Protein AF-A0A7Y8I1Y8-F1 (afdb_monomer)

Foldseek 3Di:
DDDDVVVVVVVVVVVVVVVVVCVVVVVVVVVVVPPPCPPPPDDDPVRVVVVVLVCCCVVVVDDPVRSVVVVVVVVVVVVVVVVVCVVCVVVVVVVVVVVLVVVVVVDDPVVNVVVVVVVVVVVVVVVVVVVVD

Mean predicted aligned error: 13.94 Å

Solvent-accessible surface area (backbone atoms only — not comparable to full-atom values): 7604 Å² total; per-residue (Å²): 136,85,80,58,66,68,61,54,54,51,52,52,52,51,54,51,51,51,50,51,52,53,49,54,52,48,51,51,56,54,60,67,60,58,62,84,66,73,66,75,76,75,73,37,72,67,54,50,49,50,51,50,55,49,50,49,33,70,76,65,66,50,50,73,67,56,51,53,53,50,51,53,54,50,53,56,49,53,50,51,52,49,52,53,48,61,69,46,43,62,60,58,46,51,55,50,52,51,51,48,54,57,52,48,74,77,43,53,77,69,53,41,55,53,51,52,51,56,51,52,55,51,51,51,55,48,53,50,58,64,70,77,91

Sequence (133 aa):
MIHSPAKAFLALGLVFVSGIVLGGLGHRYFSLREVEASKPRRPSMEEMRKMYLQEMKDRLNLSSKQLDDLRVVLDQTDAKYKEVREKYRPEMQAIQDEQVTRINSLLSAEQQQEYAKLRKERDERRRKKDRDK

Structure (mmCIF, N/CA/C/O backbone):
data_AF-A0A7Y8I1Y8-F1
#
_entry.id   AF-A0A7Y8I1Y8-F1
#
loop_
_atom_site.group_PDB
_atom_site.id
_atom_site.type_symbol
_atom_site.label_atom_id
_atom_site.label_alt_id
_atom_site.label_comp_id
_atom_site.label_asym_id
_atom_site.label_entity_id
_atom_site.label_seq_id
_atom_site.pdbx_PDB_ins_code
_atom_site.Cartn_x
_atom_site.Cartn_y
_atom_site.Cartn_z
_atom_site.occupancy
_atom_site.B_iso_or_equiv
_atom_site.auth_seq_id
_atom_site.auth_comp_id
_atom_site.auth_asym_id
_atom_site.auth_atom_id
_atom_site.pdbx_PDB_model_num
ATOM 1 N N . MET A 1 1 ? 6.239 -12.207 70.199 1.00 43.97 1 MET A N 1
ATOM 2 C CA . MET A 1 1 ? 6.949 -11.339 69.229 1.00 43.97 1 MET A CA 1
ATOM 3 C C . MET A 1 1 ? 5.939 -10.403 68.571 1.00 43.97 1 MET A C 1
ATOM 5 O O . MET A 1 1 ? 5.325 -10.770 67.579 1.00 43.97 1 MET A O 1
ATOM 9 N N . ILE A 1 2 ? 5.701 -9.227 69.158 1.00 50.12 2 ILE A N 1
ATOM 10 C CA . ILE A 1 2 ? 4.755 -8.233 68.625 1.00 50.12 2 ILE A CA 1
ATOM 11 C C . ILE A 1 2 ? 5.542 -7.341 67.659 1.00 50.12 2 ILE A C 1
ATOM 13 O O . ILE A 1 2 ? 6.389 -6.558 68.087 1.00 50.12 2 ILE A O 1
ATOM 17 N N . HIS A 1 3 ? 5.326 -7.496 66.353 1.00 57.28 3 HIS A N 1
ATOM 18 C CA . HIS A 1 3 ? 5.902 -6.580 65.370 1.00 57.28 3 HIS A CA 1
ATOM 19 C C . HIS A 1 3 ? 5.118 -5.263 65.428 1.00 57.28 3 HIS A C 1
ATOM 21 O O . HIS A 1 3 ? 3.922 -5.232 65.159 1.00 57.28 3 HIS A O 1
ATOM 27 N N . SER A 1 4 ? 5.791 -4.185 65.840 1.00 61.59 4 SER A N 1
ATOM 28 C CA . SER A 1 4 ? 5.201 -2.845 65.921 1.00 61.59 4 SER A CA 1
ATOM 29 C C . SER A 1 4 ? 4.724 -2.379 64.535 1.00 61.59 4 SER A C 1
ATOM 31 O O . SER A 1 4 ? 5.512 -2.448 63.582 1.00 61.59 4 SER A O 1
ATOM 33 N N . PRO A 1 5 ? 3.484 -1.864 64.404 1.00 60.19 5 PRO A N 1
ATOM 34 C CA . PRO A 1 5 ? 2.904 -1.457 63.120 1.00 60.19 5 PRO A CA 1
ATOM 35 C C . PRO A 1 5 ? 3.728 -0.362 62.430 1.00 60.19 5 PRO A C 1
ATOM 37 O O . PRO A 1 5 ? 3.782 -0.311 61.205 1.00 60.19 5 PRO A O 1
ATOM 40 N N . ALA A 1 6 ? 4.465 0.448 63.198 1.00 69.00 6 ALA A N 1
ATOM 41 C CA . ALA A 1 6 ? 5.358 1.478 62.672 1.00 69.00 6 ALA A CA 1
ATOM 42 C C . ALA A 1 6 ? 6.459 0.911 61.756 1.00 69.00 6 ALA A C 1
ATOM 44 O O . ALA A 1 6 ? 6.812 1.531 60.756 1.00 69.00 6 ALA A O 1
ATOM 45 N N . LYS A 1 7 ? 6.974 -0.292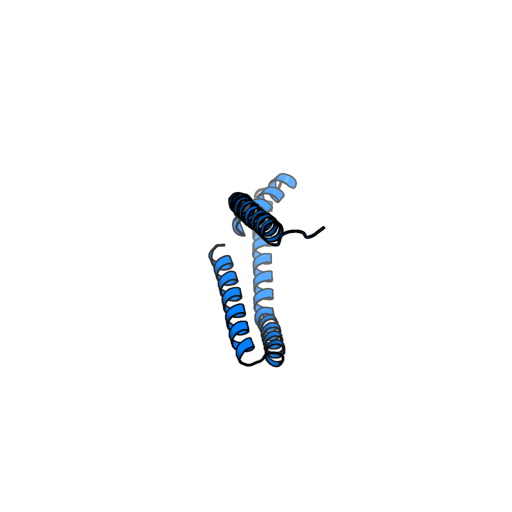 62.054 1.00 67.62 7 LYS A N 1
ATOM 46 C CA . LYS A 1 7 ? 8.001 -0.947 61.226 1.00 67.62 7 LYS A CA 1
ATOM 47 C C . LYS A 1 7 ? 7.415 -1.484 59.917 1.00 67.62 7 LYS A C 1
ATOM 49 O O . LYS A 1 7 ? 8.085 -1.436 58.890 1.00 67.62 7 LYS A O 1
ATOM 54 N N . ALA A 1 8 ? 6.163 -1.942 59.946 1.00 70.81 8 ALA A N 1
ATOM 55 C CA . ALA A 1 8 ? 5.450 -2.411 58.760 1.00 70.81 8 ALA A CA 1
ATOM 56 C C . ALA A 1 8 ? 5.108 -1.253 57.806 1.00 70.81 8 ALA A C 1
ATOM 58 O O . ALA A 1 8 ? 5.327 -1.369 56.603 1.00 70.81 8 ALA A O 1
ATOM 59 N N . PHE A 1 9 ? 4.661 -0.108 58.336 1.00 75.75 9 PHE A N 1
ATOM 60 C CA . PHE A 1 9 ? 4.410 1.090 57.526 1.00 75.75 9 PHE A CA 1
ATOM 61 C C . PHE A 1 9 ? 5.694 1.685 56.931 1.00 75.75 9 PHE A C 1
ATOM 63 O O . PHE A 1 9 ? 5.689 2.097 55.773 1.00 75.75 9 PHE A O 1
ATOM 70 N N . LEU A 1 10 ? 6.807 1.666 57.674 1.00 77.25 10 LEU A N 1
ATOM 71 C CA . LEU A 1 10 ? 8.121 2.067 57.155 1.00 77.25 10 LEU A CA 1
ATOM 72 C C . LEU A 1 10 ? 8.581 1.174 55.998 1.00 77.25 10 LEU A C 1
ATOM 74 O O . LEU A 1 10 ? 9.016 1.687 54.970 1.00 77.25 10 LEU A O 1
ATOM 78 N N . ALA A 1 11 ? 8.445 -0.147 56.138 1.00 74.06 11 ALA A N 1
ATOM 79 C CA . ALA A 1 11 ? 8.791 -1.087 55.075 1.00 74.06 11 ALA A CA 1
ATOM 80 C C . ALA A 1 11 ? 7.908 -0.890 53.829 1.00 74.06 11 ALA A C 1
ATOM 82 O O . ALA A 1 11 ? 8.418 -0.879 52.710 1.00 74.06 11 ALA A O 1
ATOM 83 N N . LEU A 1 12 ? 6.603 -0.665 54.020 1.00 75.12 12 LEU A N 1
ATOM 84 C CA . LEU A 1 12 ? 5.663 -0.416 52.926 1.00 75.12 12 LEU A CA 1
ATOM 85 C C . LEU A 1 12 ? 5.986 0.883 52.172 1.00 75.12 12 LEU A C 1
ATOM 87 O O . LEU A 1 12 ? 5.996 0.894 50.941 1.00 75.12 12 LEU A O 1
ATOM 91 N N . GLY A 1 13 ? 6.311 1.958 52.897 1.00 80.44 13 GLY A N 1
ATOM 92 C CA . GLY A 1 13 ? 6.741 3.220 52.292 1.00 80.44 13 GLY A CA 1
ATOM 93 C C . GLY A 1 13 ? 8.012 3.057 51.454 1.00 80.44 13 GLY A C 1
ATOM 94 O O . GLY A 1 13 ? 8.103 3.594 50.353 1.00 80.44 13 GLY A O 1
ATOM 95 N N . LEU A 1 14 ? 8.961 2.248 51.927 1.00 79.56 14 LEU A N 1
ATOM 96 C CA . LEU A 1 14 ? 10.227 1.993 51.238 1.00 79.56 14 LEU A CA 1
ATOM 97 C C . LEU A 1 14 ? 10.029 1.215 49.925 1.00 79.56 14 LEU A C 1
ATOM 99 O O . LEU A 1 14 ? 10.639 1.552 48.908 1.00 79.56 14 LEU A O 1
ATOM 103 N N . VAL A 1 15 ? 9.120 0.235 49.911 1.00 76.38 15 VAL A N 1
ATOM 104 C CA . VAL A 1 15 ? 8.728 -0.490 48.687 1.00 76.38 15 VAL A CA 1
ATOM 105 C C . VAL A 1 15 ? 8.064 0.453 47.679 1.00 76.38 15 VAL A C 1
ATOM 107 O O . VAL A 1 15 ? 8.369 0.393 46.488 1.00 76.38 15 VAL A O 1
ATOM 110 N N . PHE A 1 16 ? 7.210 1.366 48.145 1.00 77.69 16 PHE A N 1
ATOM 111 C CA . PHE A 1 16 ? 6.512 2.316 47.276 1.00 77.69 16 PHE A CA 1
ATOM 112 C C . PHE A 1 16 ? 7.469 3.337 46.642 1.00 77.69 16 PHE A C 1
ATOM 114 O O . PHE A 1 16 ? 7.413 3.579 45.437 1.00 77.69 16 PHE A O 1
ATOM 121 N N . VAL A 1 17 ? 8.409 3.880 47.424 1.00 81.25 17 VAL A N 1
ATOM 122 C CA . VAL A 1 17 ? 9.444 4.802 46.924 1.00 81.25 17 VAL A CA 1
ATOM 123 C C . VAL A 1 17 ? 10.371 4.100 45.928 1.00 81.25 17 VAL A C 1
ATOM 125 O O . VAL A 1 17 ? 10.668 4.661 44.875 1.00 81.25 17 VAL A O 1
ATOM 128 N N . SER A 1 18 ? 10.764 2.852 46.202 1.00 73.50 18 SER A N 1
ATOM 129 C CA . SER A 1 18 ? 11.539 2.028 45.264 1.00 73.50 18 SER A CA 1
ATOM 130 C C . SER A 1 18 ? 10.802 1.830 43.931 1.00 73.50 18 SER A C 1
ATOM 132 O O . SER A 1 18 ? 11.387 2.016 42.863 1.00 73.50 18 SER A O 1
ATOM 134 N N . GLY A 1 19 ? 9.491 1.564 43.978 1.00 69.81 19 GLY A N 1
ATOM 135 C CA . GLY A 1 19 ? 8.639 1.455 42.791 1.00 69.81 19 GLY A CA 1
ATOM 136 C C . GLY A 1 19 ? 8.535 2.751 41.980 1.00 69.81 19 GLY A C 1
ATOM 137 O O . GLY A 1 19 ? 8.606 2.704 40.754 1.00 69.81 19 GLY A O 1
ATOM 138 N N . ILE A 1 20 ? 8.433 3.914 42.635 1.00 77.44 20 ILE A N 1
ATOM 139 C CA . ILE A 1 20 ? 8.393 5.226 41.962 1.00 77.44 20 ILE A CA 1
ATOM 140 C C . ILE A 1 20 ? 9.730 5.534 41.280 1.00 77.44 20 ILE A C 1
ATOM 142 O O . ILE A 1 20 ? 9.746 6.002 40.142 1.00 77.44 20 ILE A O 1
ATOM 146 N N . VAL A 1 21 ? 10.855 5.242 41.940 1.00 77.25 21 VAL A N 1
ATOM 147 C CA . VAL A 1 21 ? 12.194 5.452 41.368 1.00 77.25 21 VAL A CA 1
ATOM 148 C C . VAL A 1 21 ? 12.419 4.526 40.171 1.00 77.25 21 VAL A C 1
ATOM 150 O O . VAL A 1 21 ? 12.846 4.990 39.114 1.00 77.25 21 VAL A O 1
ATOM 153 N N . LEU A 1 22 ? 12.063 3.244 40.287 1.00 70.06 22 LEU A N 1
ATOM 154 C CA . LEU A 1 22 ? 12.144 2.279 39.185 1.00 70.06 22 LEU A CA 1
ATOM 155 C C . LEU A 1 22 ? 11.2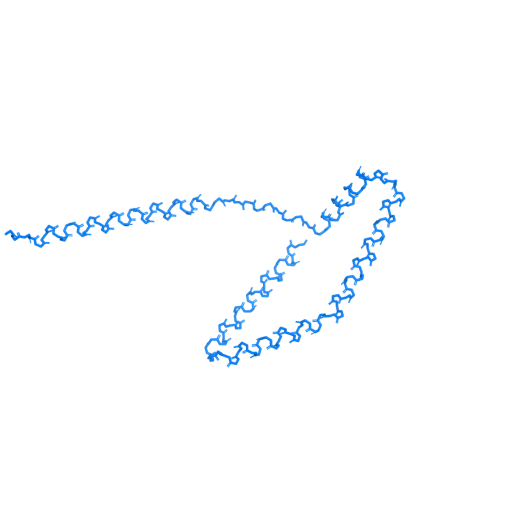01 2.638 38.026 1.00 70.06 22 LEU A C 1
ATOM 157 O O . LEU A 1 22 ? 11.602 2.551 36.867 1.00 70.06 22 LEU A O 1
ATOM 161 N N . GLY A 1 23 ? 9.981 3.099 38.315 1.00 66.06 23 GLY A N 1
ATOM 162 C CA . GLY A 1 23 ? 9.015 3.552 37.312 1.00 66.06 23 GLY A CA 1
ATOM 163 C C . GLY A 1 23 ? 9.453 4.830 36.592 1.00 66.06 23 GLY A C 1
ATOM 164 O O . GLY A 1 23 ? 9.362 4.907 35.369 1.00 66.06 23 GLY A O 1
ATOM 165 N N . GLY A 1 24 ? 9.999 5.808 37.320 1.00 68.62 24 GLY A N 1
ATOM 166 C CA . GLY A 1 24 ? 10.517 7.056 36.753 1.00 68.62 24 GLY A CA 1
ATOM 167 C C . GLY A 1 24 ? 11.774 6.851 35.904 1.00 68.62 24 GLY A C 1
ATOM 168 O O . GLY A 1 24 ? 11.869 7.389 34.799 1.00 68.62 24 GLY A O 1
ATOM 169 N N . LEU A 1 25 ? 12.718 6.026 36.373 1.00 62.69 25 LEU A N 1
ATOM 170 C CA . LEU A 1 25 ? 13.915 5.662 35.607 1.00 62.69 25 LEU A CA 1
ATOM 171 C C . LEU A 1 25 ? 13.570 4.789 34.392 1.00 62.69 25 LEU A C 1
ATOM 173 O O . LEU A 1 25 ? 14.111 5.015 33.311 1.00 62.69 25 LEU A O 1
ATOM 177 N N . GLY A 1 26 ? 12.628 3.851 34.535 1.00 58.44 26 GLY A N 1
ATOM 178 C CA . GLY A 1 26 ? 12.108 3.042 33.433 1.00 58.44 26 GLY A CA 1
ATOM 179 C C . GLY A 1 26 ? 11.423 3.895 32.367 1.00 58.44 26 GLY A C 1
ATOM 180 O O . GLY A 1 26 ? 11.742 3.766 31.187 1.00 58.44 26 GLY A O 1
ATOM 181 N N . HIS A 1 27 ? 10.563 4.835 32.773 1.00 58.16 27 HIS A N 1
ATOM 182 C CA . HIS A 1 27 ? 9.920 5.778 31.859 1.00 58.16 27 HIS A CA 1
ATOM 183 C C . HIS A 1 27 ? 10.960 6.597 31.094 1.00 58.16 27 HIS A C 1
ATOM 185 O O . HIS A 1 27 ? 10.862 6.704 29.874 1.00 58.16 27 HIS A O 1
ATOM 191 N N . ARG A 1 28 ? 11.992 7.123 31.772 1.00 58.91 28 ARG A N 1
ATOM 192 C CA . ARG A 1 28 ? 13.051 7.910 31.122 1.00 58.91 28 ARG A CA 1
ATOM 193 C C . ARG A 1 28 ? 13.926 7.070 30.184 1.00 58.91 28 ARG A C 1
ATOM 195 O O . ARG A 1 28 ? 14.296 7.553 29.122 1.00 58.91 28 ARG A O 1
ATOM 202 N N . TYR A 1 29 ? 14.220 5.816 30.526 1.00 57.69 29 TYR A N 1
ATOM 203 C CA . TYR A 1 29 ? 14.998 4.918 29.665 1.00 57.69 29 TYR A CA 1
ATOM 204 C C . TYR A 1 29 ? 14.207 4.453 28.432 1.00 57.69 29 TYR A C 1
ATOM 206 O O . TYR A 1 29 ? 14.774 4.356 27.347 1.00 57.69 29 TYR A O 1
ATOM 214 N N . PHE A 1 30 ? 12.897 4.215 28.565 1.00 53.59 30 PHE A N 1
ATOM 215 C CA . PHE A 1 30 ? 12.029 3.872 27.433 1.00 53.59 30 PHE A CA 1
ATOM 216 C C . PHE A 1 30 ? 11.747 5.068 26.517 1.00 53.59 30 PHE A C 1
ATOM 218 O O . PHE A 1 30 ? 11.755 4.893 25.303 1.00 53.59 30 PHE A O 1
ATOM 225 N N . SER A 1 31 ? 11.579 6.276 27.064 1.00 53.88 31 SER A N 1
ATOM 226 C CA . SER A 1 31 ? 11.378 7.493 26.256 1.00 53.88 31 SER A CA 1
ATOM 227 C C . SER A 1 31 ? 12.661 7.993 25.580 1.00 53.88 31 SER A C 1
ATOM 229 O O . SER A 1 31 ? 12.592 8.530 24.485 1.00 53.88 31 SER A O 1
ATOM 231 N N . LEU A 1 32 ? 13.848 7.728 26.140 1.00 52.72 32 LEU A N 1
ATOM 232 C CA . LEU A 1 32 ? 15.130 7.947 25.443 1.00 52.72 32 LEU A CA 1
ATOM 233 C C . LEU A 1 32 ? 15.462 6.842 24.416 1.00 52.72 32 LEU A C 1
ATOM 235 O O . LEU A 1 32 ? 16.363 7.012 23.598 1.00 52.72 32 LEU A O 1
ATOM 239 N N . ARG A 1 33 ? 14.745 5.708 24.456 1.00 46.94 33 ARG A N 1
ATOM 240 C CA . ARG A 1 33 ? 14.787 4.623 23.459 1.00 46.94 33 ARG A CA 1
ATOM 241 C C . ARG A 1 33 ? 13.678 4.708 22.410 1.00 46.94 33 ARG A C 1
ATOM 243 O O . ARG A 1 33 ? 13.635 3.844 21.531 1.00 46.94 33 ARG A O 1
ATOM 250 N N . GLU A 1 34 ? 12.875 5.772 22.399 1.00 46.66 34 GLU A N 1
ATOM 251 C CA . GLU A 1 34 ? 12.423 6.335 21.125 1.00 46.66 34 GLU A CA 1
ATOM 252 C C . GLU A 1 34 ? 13.660 6.902 20.433 1.00 46.66 34 GLU A C 1
ATOM 254 O O . GLU A 1 34 ? 13.900 8.100 20.355 1.00 46.66 34 GLU A O 1
ATOM 259 N N . VAL A 1 35 ? 14.495 5.979 19.956 1.00 49.75 35 VAL A N 1
ATOM 260 C CA . VAL A 1 35 ? 15.409 6.229 18.866 1.00 49.75 35 VAL A CA 1
ATOM 261 C C . VAL A 1 35 ? 14.564 6.975 17.850 1.00 49.75 35 VAL A C 1
ATOM 263 O O . VA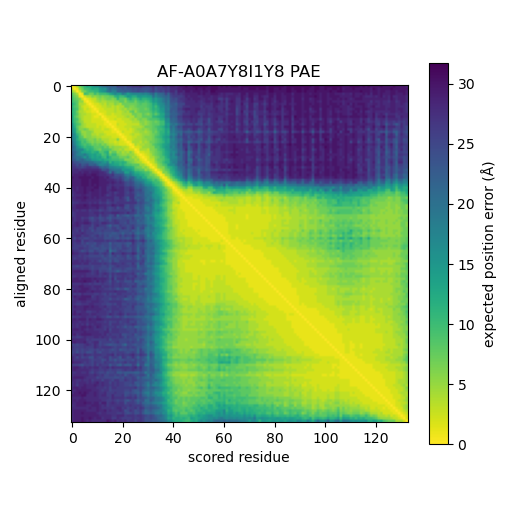L A 1 35 ? 13.544 6.450 17.386 1.00 49.75 35 VAL A O 1
ATOM 266 N N . GLU A 1 36 ? 14.978 8.199 17.543 1.00 46.34 36 GLU A N 1
ATOM 267 C CA . GLU A 1 36 ? 14.769 8.846 16.261 1.00 46.34 36 GLU A CA 1
ATOM 268 C C . GLU A 1 36 ? 15.250 7.875 15.176 1.00 46.34 36 GLU A C 1
ATOM 270 O O . GLU A 1 36 ? 16.283 8.036 14.533 1.00 46.34 36 GLU A O 1
ATOM 275 N N . ALA A 1 37 ? 14.507 6.792 14.977 1.00 47.09 37 ALA A N 1
ATOM 276 C CA . ALA A 1 37 ? 14.558 6.004 13.787 1.00 47.09 37 ALA A CA 1
ATOM 277 C C . ALA A 1 37 ? 13.891 6.929 12.787 1.00 47.09 37 ALA A C 1
ATOM 279 O O . ALA A 1 37 ? 12.674 6.883 12.592 1.00 47.09 37 ALA A O 1
ATOM 280 N N . SER A 1 38 ? 14.697 7.826 12.218 1.00 50.81 38 SER A N 1
ATOM 281 C CA . SER A 1 38 ? 14.470 8.377 10.898 1.00 50.81 38 SER A CA 1
ATOM 282 C C . SER A 1 38 ? 14.174 7.165 10.026 1.00 50.81 38 SER A C 1
ATOM 284 O O . SER A 1 38 ? 15.075 6.438 9.606 1.00 50.81 38 SER A O 1
ATOM 286 N N . LYS A 1 39 ? 12.887 6.807 9.930 1.00 56.91 39 LYS A N 1
ATOM 287 C CA . LYS A 1 39 ? 12.453 5.645 9.168 1.00 56.91 39 LYS A CA 1
ATOM 288 C C . LYS A 1 39 ? 12.952 5.949 7.766 1.00 56.91 39 LYS A C 1
ATOM 290 O O . LYS A 1 39 ? 12.547 6.997 7.255 1.00 56.91 39 LYS A O 1
ATOM 295 N N . PRO A 1 40 ? 13.829 5.119 7.171 1.00 59.81 40 PRO A N 1
ATOM 296 C CA . PRO A 1 40 ? 14.317 5.390 5.832 1.00 59.81 40 PRO A CA 1
ATOM 297 C C . PRO A 1 40 ? 13.097 5.670 4.962 1.00 59.81 40 PRO A C 1
ATOM 299 O O . PRO A 1 40 ? 12.124 4.902 4.990 1.00 59.81 40 PRO A O 1
ATOM 302 N N . ARG A 1 41 ? 13.096 6.844 4.312 1.00 69.50 41 ARG A N 1
ATOM 303 C CA . ARG A 1 41 ? 11.985 7.281 3.468 1.00 69.50 41 ARG A CA 1
ATOM 304 C C . ARG A 1 41 ? 11.715 6.132 2.510 1.00 69.50 41 ARG A C 1
ATOM 306 O O . ARG A 1 41 ? 12.613 5.709 1.787 1.00 69.50 41 ARG A O 1
ATOM 313 N N . ARG A 1 42 ? 10.505 5.567 2.569 1.00 72.50 42 ARG A N 1
ATOM 314 C CA . ARG A 1 42 ? 10.125 4.530 1.609 1.00 72.50 42 ARG A CA 1
ATOM 315 C C . ARG A 1 42 ? 10.238 5.164 0.221 1.00 72.50 42 ARG A C 1
ATOM 317 O O . ARG A 1 42 ? 9.665 6.246 0.062 1.00 72.50 42 ARG A O 1
ATOM 324 N N . PRO A 1 43 ? 10.966 4.545 -0.723 1.00 76.31 43 PRO A N 1
ATOM 325 C CA . PRO A 1 43 ? 11.123 5.114 -2.049 1.00 76.31 43 PRO A CA 1
ATOM 326 C C . PRO A 1 43 ? 9.748 5.334 -2.685 1.00 76.31 43 PRO A C 1
ATOM 328 O O . PRO A 1 43 ? 8.815 4.551 -2.460 1.00 76.31 43 PRO A O 1
ATOM 331 N N . SER A 1 44 ? 9.609 6.427 -3.431 1.00 83.31 44 SER A N 1
ATOM 332 C CA . SER A 1 44 ? 8.396 6.715 -4.194 1.00 83.31 44 SER A CA 1
ATOM 333 C C . SER A 1 44 ? 8.173 5.635 -5.258 1.00 83.31 44 SER A C 1
ATOM 335 O O . SER A 1 44 ? 9.088 4.894 -5.625 1.00 83.31 44 SER A O 1
ATOM 337 N N . MET A 1 45 ? 6.952 5.531 -5.787 1.00 79.94 45 MET A N 1
ATOM 338 C CA . MET A 1 45 ? 6.665 4.552 -6.848 1.00 79.94 45 MET A CA 1
ATOM 339 C C . MET A 1 45 ? 7.526 4.815 -8.096 1.00 79.94 45 MET A C 1
ATOM 341 O O . MET A 1 45 ? 7.964 3.876 -8.758 1.00 79.94 45 MET A O 1
ATOM 345 N N . GLU A 1 46 ? 7.820 6.086 -8.383 1.00 84.25 46 GLU A N 1
ATOM 346 C CA . GLU A 1 46 ? 8.694 6.482 -9.487 1.00 84.25 46 GLU A CA 1
ATOM 347 C C . GLU A 1 46 ? 10.158 6.099 -9.222 1.00 84.25 46 GLU A C 1
ATOM 349 O O . GLU A 1 46 ? 10.836 5.589 -10.115 1.00 84.25 46 GLU A O 1
ATOM 354 N N . GLU A 1 47 ? 10.644 6.283 -7.991 1.00 87.31 47 GLU A N 1
ATOM 355 C CA . GLU A 1 47 ? 11.987 5.859 -7.580 1.00 87.31 47 GLU A CA 1
ATOM 356 C C . GLU A 1 47 ? 12.136 4.338 -7.674 1.00 87.31 47 GLU A C 1
ATOM 358 O O . GLU A 1 47 ? 13.100 3.850 -8.261 1.00 87.31 47 GLU A O 1
ATOM 363 N N . MET A 1 48 ? 11.145 3.582 -7.192 1.00 87.75 48 MET A N 1
ATOM 364 C CA . MET A 1 48 ? 11.124 2.123 -7.319 1.00 87.75 48 MET A CA 1
ATOM 365 C C . MET A 1 48 ? 11.151 1.680 -8.785 1.00 87.75 48 MET A C 1
ATOM 367 O O . MET A 1 48 ? 11.885 0.757 -9.139 1.00 87.75 48 MET A O 1
ATOM 371 N N . ARG A 1 49 ? 10.393 2.356 -9.655 1.00 88.94 49 ARG A N 1
ATOM 372 C CA . ARG A 1 49 ? 10.383 2.063 -11.091 1.00 88.94 49 ARG A CA 1
ATOM 373 C C . ARG A 1 49 ? 11.735 2.353 -11.743 1.00 88.94 49 ARG A C 1
ATOM 375 O O . ARG A 1 49 ? 12.200 1.550 -12.550 1.00 88.94 49 ARG A O 1
ATOM 382 N N . LYS A 1 50 ? 12.387 3.462 -11.381 1.00 91.38 50 LYS A N 1
ATOM 383 C CA . LYS A 1 50 ? 13.743 3.800 -11.848 1.00 91.38 50 LYS A CA 1
ATOM 384 C C . LYS A 1 50 ? 14.764 2.756 -11.404 1.00 91.38 50 LYS A C 1
ATOM 386 O O . LYS A 1 50 ? 15.527 2.283 -12.241 1.00 91.38 50 LYS A O 1
ATOM 391 N N . MET A 1 51 ? 14.731 2.354 -10.132 1.00 91.62 51 MET A N 1
ATOM 392 C CA . MET A 1 51 ? 15.604 1.307 -9.595 1.00 91.62 51 MET A CA 1
ATOM 393 C C . MET A 1 51 ? 15.415 -0.019 -10.336 1.00 91.62 51 MET A C 1
ATOM 395 O O . MET A 1 51 ? 16.396 -0.629 -10.744 1.00 91.62 51 MET A O 1
ATOM 399 N N . TYR A 1 52 ? 14.167 -0.428 -10.576 1.00 92.44 52 TYR A N 1
ATOM 400 C CA . TYR A 1 52 ? 13.864 -1.653 -11.316 1.00 92.44 52 TYR A CA 1
ATOM 401 C C . TYR A 1 52 ? 14.374 -1.602 -12.764 1.00 92.44 52 TYR A C 1
ATOM 403 O O . TYR A 1 52 ? 15.012 -2.541 -13.233 1.00 92.44 52 TYR A O 1
ATOM 411 N N . LEU A 1 53 ? 14.145 -0.492 -13.473 1.00 93.75 53 LEU A N 1
ATOM 412 C CA . LEU A 1 53 ? 14.653 -0.305 -14.837 1.00 93.75 53 LEU A CA 1
ATOM 413 C C . LEU A 1 53 ? 16.184 -0.341 -14.890 1.00 93.75 53 LEU A C 1
ATOM 415 O O . LEU A 1 53 ? 16.745 -0.931 -15.812 1.00 93.75 53 LEU A O 1
ATOM 419 N N . GLN A 1 54 ? 16.849 0.283 -13.916 1.00 93.44 54 GLN A N 1
ATOM 420 C CA . GLN A 1 54 ? 18.304 0.273 -13.818 1.00 93.44 54 GLN A CA 1
ATOM 421 C C . GLN A 1 54 ? 18.830 -1.136 -13.527 1.00 93.44 54 GLN A C 1
ATOM 423 O O . GLN A 1 54 ? 19.720 -1.602 -14.230 1.00 93.44 54 GLN A O 1
ATOM 428 N N . GLU A 1 55 ? 18.228 -1.852 -12.576 1.00 93.06 55 GLU A N 1
ATOM 429 C CA . GLU A 1 55 ? 18.595 -3.236 -12.279 1.00 93.06 55 GLU A CA 1
ATOM 430 C C . GLU A 1 55 ? 18.450 -4.136 -13.516 1.00 93.06 55 GLU A C 1
ATOM 432 O O . GLU A 1 55 ? 19.360 -4.900 -13.834 1.00 93.06 55 GLU A O 1
ATOM 437 N N . MET A 1 56 ? 17.334 -4.028 -14.244 1.00 89.81 56 MET A N 1
ATOM 438 C CA . MET A 1 56 ? 17.111 -4.800 -15.470 1.00 89.81 56 MET A CA 1
ATOM 439 C C . MET A 1 56 ? 18.137 -4.455 -16.547 1.00 89.81 56 MET A C 1
ATOM 441 O O . MET A 1 56 ? 18.660 -5.356 -17.201 1.00 89.81 56 MET A O 1
ATOM 445 N N . LYS A 1 57 ? 18.459 -3.167 -16.715 1.00 92.00 57 LYS A N 1
ATOM 446 C CA . LYS A 1 57 ? 19.486 -2.723 -17.658 1.00 92.00 57 LYS A CA 1
ATOM 447 C C . LYS A 1 57 ? 20.843 -3.340 -17.329 1.00 92.00 57 LYS A C 1
ATOM 449 O O . LYS A 1 57 ? 21.458 -3.920 -18.219 1.00 92.00 57 LYS A O 1
ATOM 454 N N . ASP A 1 58 ? 21.277 -3.227 -16.078 1.00 94.31 58 ASP A N 1
ATOM 455 C CA . ASP A 1 58 ? 22.627 -3.598 -15.653 1.00 94.31 58 ASP A CA 1
ATOM 456 C C . ASP A 1 58 ? 22.801 -5.122 -15.601 1.00 94.31 58 ASP A C 1
ATOM 458 O O . ASP A 1 58 ? 23.822 -5.653 -16.030 1.00 94.31 58 ASP A O 1
ATOM 462 N N . ARG A 1 59 ? 21.786 -5.859 -15.129 1.00 94.50 59 ARG A N 1
ATOM 463 C CA . ARG A 1 59 ? 21.862 -7.324 -15.005 1.00 94.50 59 ARG A CA 1
ATOM 464 C C . ARG A 1 59 ? 21.662 -8.055 -16.327 1.00 94.50 59 ARG A C 1
ATOM 466 O O . ARG A 1 59 ? 22.224 -9.132 -16.505 1.00 94.50 59 ARG A O 1
ATOM 473 N N . LEU A 1 60 ? 20.843 -7.507 -17.226 1.00 92.88 60 LEU A N 1
ATOM 474 C CA . LEU A 1 60 ? 20.525 -8.132 -18.515 1.00 92.88 60 LEU A CA 1
ATOM 475 C C . LEU A 1 60 ? 21.283 -7.497 -19.686 1.00 92.88 60 LEU A C 1
ATOM 477 O O . LEU A 1 60 ? 21.101 -7.926 -20.822 1.00 92.88 60 LEU A O 1
ATOM 481 N N . ASN A 1 61 ? 22.128 -6.495 -19.419 1.00 92.38 61 ASN A N 1
ATOM 482 C CA . ASN A 1 61 ? 22.877 -5.733 -20.420 1.00 92.38 61 ASN A CA 1
ATOM 483 C C . ASN A 1 61 ? 21.977 -5.197 -21.547 1.00 92.38 61 ASN A C 1
ATOM 485 O O . ASN A 1 61 ? 22.275 -5.351 -22.732 1.00 92.38 61 ASN A O 1
ATOM 489 N N . LEU A 1 62 ? 20.844 -4.592 -21.178 1.00 92.62 62 LEU A N 1
ATOM 490 C CA . LEU A 1 62 ? 19.864 -4.121 -22.158 1.00 92.62 62 LEU A CA 1
ATOM 491 C C . LEU A 1 62 ? 20.433 -2.979 -23.009 1.00 92.62 62 LEU A C 1
ATOM 493 O O . LEU A 1 62 ? 20.947 -1.985 -22.489 1.00 92.62 62 LEU A O 1
ATOM 497 N N . SER A 1 63 ? 20.257 -3.084 -24.327 1.00 94.31 63 SER A N 1
ATOM 498 C CA . SER A 1 63 ? 20.459 -1.959 -25.246 1.00 94.31 63 SER A CA 1
ATOM 499 C C . SER A 1 63 ? 19.469 -0.822 -24.966 1.00 94.31 63 SER A C 1
ATOM 501 O O . SER A 1 63 ? 18.404 -1.033 -24.381 1.00 94.31 63 SER A O 1
ATOM 503 N N . SER A 1 64 ? 19.774 0.388 -25.445 1.00 92.81 64 SER A N 1
ATOM 504 C CA . SER A 1 64 ? 18.876 1.544 -25.306 1.00 92.81 64 SER A CA 1
ATOM 505 C C . SER A 1 64 ? 17.478 1.255 -25.858 1.00 92.81 64 SER A C 1
ATOM 507 O O . SER A 1 64 ? 16.491 1.527 -25.182 1.00 92.81 64 SER A O 1
ATOM 509 N N . LYS A 1 65 ? 17.395 0.595 -27.023 1.00 93.12 65 LYS A N 1
ATOM 510 C CA . LYS A 1 65 ? 16.116 0.206 -27.627 1.00 93.12 65 LYS A CA 1
ATOM 511 C C . LYS A 1 65 ? 15.326 -0.757 -26.730 1.00 93.12 65 LYS A C 1
ATOM 513 O O . LYS A 1 65 ? 14.140 -0.548 -26.514 1.00 93.12 65 LYS A O 1
ATOM 518 N N . GLN A 1 66 ? 15.971 -1.792 -26.187 1.00 90.38 66 GLN A N 1
ATOM 519 C CA . GLN A 1 66 ? 15.302 -2.750 -25.294 1.00 90.38 66 GLN A CA 1
ATOM 520 C C . GLN A 1 66 ? 14.843 -2.096 -23.987 1.00 90.38 66 GLN A C 1
ATOM 522 O O . GLN A 1 66 ? 13.803 -2.465 -23.448 1.00 90.38 66 GLN A O 1
ATOM 527 N N . LEU A 1 67 ? 15.600 -1.122 -23.476 1.00 93.38 67 LEU A N 1
ATOM 528 C CA . LEU A 1 67 ? 15.214 -0.367 -22.290 1.00 93.38 67 LEU A CA 1
ATOM 529 C C . LEU A 1 67 ? 13.987 0.521 -22.553 1.00 93.38 67 LEU A C 1
ATOM 531 O O . LEU A 1 67 ? 13.121 0.630 -21.686 1.00 93.38 67 LEU A O 1
ATOM 535 N N . ASP A 1 68 ? 13.891 1.125 -23.737 1.00 94.12 68 ASP A N 1
ATOM 536 C CA . ASP A 1 68 ? 12.717 1.899 -24.151 1.00 94.12 68 ASP A CA 1
ATOM 537 C C . ASP A 1 68 ? 11.492 1.002 -24.358 1.00 94.12 68 ASP A C 1
ATOM 539 O O . ASP A 1 68 ? 10.419 1.304 -23.835 1.00 94.12 68 ASP A O 1
ATOM 543 N N . ASP A 1 69 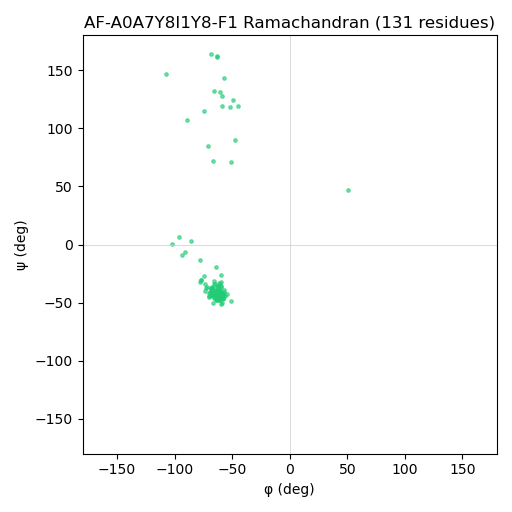? 11.663 -0.151 -25.009 1.00 91.88 69 ASP A N 1
ATOM 544 C CA . ASP A 1 69 ? 10.600 -1.150 -25.148 1.00 91.88 69 ASP A CA 1
ATOM 545 C C . ASP A 1 69 ? 10.113 -1.628 -23.758 1.00 91.88 69 ASP A C 1
ATOM 547 O O . ASP A 1 69 ? 8.909 -1.719 -23.510 1.00 91.88 69 ASP A O 1
ATOM 551 N N . LEU A 1 70 ? 11.030 -1.861 -22.807 1.00 92.50 70 LEU A N 1
ATOM 552 C CA . LEU A 1 70 ? 10.690 -2.234 -21.428 1.00 92.50 70 LEU A CA 1
ATOM 553 C C . LEU A 1 70 ? 9.876 -1.142 -20.719 1.00 92.50 70 LEU A C 1
ATOM 555 O O . LEU A 1 70 ? 8.923 -1.461 -20.008 1.00 92.50 70 LEU A O 1
ATOM 559 N N . ARG A 1 71 ? 10.205 0.142 -20.914 1.00 92.94 71 ARG A N 1
ATOM 560 C CA . ARG A 1 71 ? 9.414 1.251 -20.351 1.00 92.94 71 ARG A CA 1
ATOM 561 C C . ARG A 1 71 ? 7.972 1.206 -20.842 1.00 92.94 71 ARG A C 1
ATOM 563 O O . ARG A 1 71 ? 7.070 1.280 -20.010 1.00 92.94 71 ARG A O 1
ATOM 570 N N . VAL A 1 72 ? 7.775 1.005 -22.146 1.00 94.56 72 VAL A N 1
ATOM 571 C CA . VAL A 1 72 ? 6.444 0.896 -22.761 1.00 94.56 72 VAL A CA 1
ATOM 572 C C . VAL A 1 72 ? 5.663 -0.288 -22.189 1.00 94.56 72 VAL A C 1
ATOM 574 O O . VAL A 1 72 ? 4.488 -0.141 -21.854 1.00 94.56 72 VAL A O 1
ATOM 577 N N . VAL A 1 73 ? 6.304 -1.450 -22.017 1.00 92.88 73 VAL A N 1
ATOM 578 C CA . VAL A 1 73 ? 5.663 -2.628 -21.403 1.00 92.88 73 VAL A CA 1
ATOM 579 C C . VAL A 1 73 ? 5.199 -2.327 -19.976 1.00 92.88 73 VAL A C 1
ATOM 581 O O . VAL A 1 73 ? 4.078 -2.689 -19.605 1.00 92.88 73 VAL A O 1
ATOM 584 N N . LEU A 1 74 ? 6.026 -1.645 -19.177 1.00 91.25 74 LEU A N 1
ATOM 585 C CA . LEU A 1 74 ? 5.655 -1.256 -17.816 1.00 91.25 74 LEU A CA 1
ATOM 586 C C . LEU A 1 74 ? 4.490 -0.254 -17.807 1.00 91.25 74 LEU A C 1
ATOM 588 O O . LEU A 1 74 ? 3.549 -0.455 -17.047 1.00 91.25 74 LEU A O 1
ATOM 592 N N . ASP A 1 75 ? 4.482 0.745 -18.695 1.00 92.19 75 ASP A N 1
ATOM 593 C CA . ASP A 1 75 ? 3.372 1.709 -18.807 1.00 92.19 75 ASP A CA 1
ATOM 594 C C . ASP A 1 75 ? 2.046 1.042 -19.179 1.00 92.19 75 ASP A C 1
ATOM 596 O O . ASP A 1 75 ? 1.006 1.301 -18.570 1.00 92.19 75 ASP A O 1
ATOM 600 N N . GLN A 1 76 ? 2.074 0.141 -20.161 1.00 92.69 76 GLN A N 1
ATOM 601 C CA . GLN A 1 76 ? 0.890 -0.617 -20.565 1.00 92.69 76 GLN A CA 1
ATOM 602 C C . GLN A 1 76 ? 0.379 -1.510 -19.432 1.00 92.69 76 GLN A C 1
ATOM 604 O O . GLN A 1 76 ? -0.829 -1.693 -19.269 1.00 92.69 76 GLN A O 1
ATOM 609 N N . THR A 1 77 ? 1.292 -2.073 -18.644 1.00 91.25 77 THR A N 1
ATOM 610 C CA . THR A 1 77 ? 0.949 -2.915 -17.498 1.00 91.25 77 THR A CA 1
ATOM 611 C C . THR A 1 77 ? 0.333 -2.084 -16.371 1.00 91.25 77 THR A C 1
ATOM 613 O O . THR A 1 77 ? -0.714 -2.464 -15.845 1.00 91.25 77 THR A O 1
ATOM 616 N N . ASP A 1 78 ? 0.905 -0.919 -16.060 1.00 91.19 78 ASP A N 1
ATOM 617 C CA . ASP A 1 78 ? 0.358 0.034 -15.086 1.00 91.19 78 ASP A CA 1
ATOM 618 C C . ASP A 1 78 ? -1.065 0.475 -15.479 1.00 91.19 78 ASP A C 1
ATOM 620 O O . ASP A 1 78 ? -1.972 0.504 -14.639 1.00 91.19 78 ASP A O 1
ATOM 624 N N . ALA A 1 79 ? -1.295 0.746 -16.769 1.00 94.94 79 ALA A N 1
ATOM 625 C CA . ALA A 1 79 ? -2.615 1.093 -17.293 1.00 94.94 79 ALA A CA 1
ATOM 626 C C . ALA A 1 79 ? -3.640 -0.037 -17.091 1.00 94.94 79 ALA A C 1
ATOM 628 O O . ALA A 1 79 ? -4.741 0.219 -16.598 1.00 94.94 79 ALA A O 1
ATOM 629 N N . LYS A 1 80 ? -3.268 -1.291 -17.386 1.00 94.19 80 LYS A N 1
ATOM 630 C CA . LYS A 1 80 ? -4.132 -2.464 -17.160 1.00 94.19 80 LYS A CA 1
ATOM 631 C C . LYS A 1 80 ? -4.465 -2.652 -15.682 1.00 94.19 80 LYS A C 1
ATOM 633 O O . LYS A 1 80 ? -5.619 -2.896 -15.338 1.00 94.19 80 LYS A O 1
ATOM 638 N N . TYR A 1 81 ? -3.486 -2.503 -14.790 1.00 93.81 81 TYR A N 1
ATOM 639 C CA . TYR A 1 81 ? -3.744 -2.573 -13.350 1.00 93.81 81 TYR A CA 1
ATOM 640 C C . TYR A 1 81 ? -4.699 -1.478 -12.884 1.00 93.81 81 TYR A C 1
ATOM 642 O O . TYR A 1 81 ? -5.579 -1.744 -12.063 1.00 93.81 81 TYR A O 1
ATOM 650 N N . LYS A 1 82 ? -4.556 -0.255 -13.405 1.00 93.94 82 LYS A N 1
ATOM 651 C CA . LYS A 1 82 ? -5.470 0.847 -13.096 1.00 93.94 82 LYS A CA 1
ATOM 652 C C . LYS A 1 82 ? -6.889 0.542 -13.569 1.00 93.94 82 LYS A C 1
ATOM 654 O O . LYS A 1 82 ? -7.823 0.734 -12.797 1.00 93.94 82 LYS A O 1
ATOM 659 N N . GLU A 1 83 ? -7.050 0.028 -14.783 1.00 96.44 83 GLU A N 1
ATOM 660 C CA . GLU A 1 83 ? -8.351 -0.376 -15.323 1.00 96.44 83 GLU A CA 1
ATOM 661 C C . GLU A 1 83 ? -9.018 -1.447 -14.450 1.00 96.44 83 GLU A C 1
ATOM 663 O O . GLU A 1 83 ? -10.156 -1.275 -14.015 1.00 96.44 83 GLU A O 1
ATOM 668 N N . VAL A 1 84 ? -8.284 -2.512 -14.114 1.00 96.81 84 VAL A N 1
ATOM 669 C CA . VAL A 1 84 ? -8.759 -3.575 -13.216 1.00 96.81 84 VAL A CA 1
ATOM 670 C C . VAL A 1 84 ? -9.156 -2.995 -11.859 1.00 96.81 84 VAL A C 1
ATOM 672 O O . VAL A 1 84 ? -10.230 -3.299 -11.341 1.00 96.81 84 VAL A O 1
ATOM 675 N N . ARG A 1 85 ? -8.323 -2.123 -11.283 1.00 94.44 85 ARG A N 1
ATOM 676 C CA . ARG A 1 85 ? -8.611 -1.488 -9.996 1.00 94.44 85 ARG A CA 1
ATOM 677 C C . ARG A 1 85 ? -9.891 -0.664 -10.042 1.00 94.44 85 ARG A C 1
ATOM 679 O O . ARG A 1 85 ? -10.679 -0.765 -9.110 1.00 94.44 85 ARG A O 1
ATOM 686 N N . GLU A 1 86 ? -10.097 0.140 -11.081 1.00 95.12 86 GLU A N 1
ATOM 687 C CA . GLU A 1 86 ? -11.316 0.943 -11.230 1.00 95.12 86 GLU A CA 1
ATOM 688 C C . GLU A 1 86 ? -12.549 0.063 -11.449 1.00 95.12 86 GLU A C 1
ATOM 690 O O . GLU A 1 86 ? -13.586 0.313 -10.836 1.00 95.12 86 GLU A O 1
ATOM 695 N N . LYS A 1 87 ? -12.416 -1.017 -12.228 1.00 96.00 87 LYS A N 1
ATOM 696 C CA . LYS A 1 87 ? -13.491 -1.985 -12.470 1.00 96.00 87 LYS A CA 1
ATOM 697 C C . LYS A 1 87 ? -13.988 -2.642 -11.180 1.00 96.00 87 LYS A C 1
ATOM 699 O O . LYS A 1 87 ? -15.191 -2.715 -10.966 1.00 96.00 87 LYS A O 1
ATOM 704 N N . TYR A 1 88 ? -13.074 -3.084 -10.317 1.00 94.38 88 TYR A N 1
ATOM 705 C CA . TYR A 1 88 ? -13.418 -3.779 -9.069 1.00 94.38 88 TYR A CA 1
ATOM 706 C C . TYR A 1 88 ? -13.591 -2.844 -7.865 1.00 94.38 88 TYR A C 1
ATOM 708 O O . TYR A 1 88 ? -14.024 -3.276 -6.796 1.00 94.38 88 TYR A O 1
ATOM 716 N N . ARG A 1 89 ? -13.288 -1.548 -8.005 1.00 95.19 89 ARG A N 1
ATOM 717 C CA . ARG A 1 89 ? -13.486 -0.549 -6.947 1.00 95.19 89 ARG A CA 1
ATOM 718 C C . ARG A 1 89 ? -14.897 -0.567 -6.334 1.00 95.19 89 ARG A C 1
ATOM 720 O O . ARG A 1 89 ? -14.957 -0.575 -5.104 1.00 95.19 89 ARG A O 1
ATOM 727 N N . PRO A 1 90 ? -16.003 -0.578 -7.110 1.00 96.12 90 PRO A N 1
ATOM 728 C CA . PRO A 1 90 ? -17.348 -0.604 -6.534 1.00 96.12 90 PRO A CA 1
ATOM 729 C C . PRO A 1 90 ? -17.632 -1.894 -5.758 1.00 96.12 90 PRO A C 1
ATOM 731 O O . PRO A 1 90 ? -18.197 -1.835 -4.671 1.00 96.12 90 PRO A O 1
ATOM 734 N N . GLU A 1 91 ? -17.182 -3.049 -6.251 1.00 96.12 91 GLU A N 1
ATOM 735 C CA . GLU A 1 91 ? -17.356 -4.334 -5.559 1.00 96.12 91 GLU A CA 1
ATOM 736 C C . GLU A 1 91 ? -16.610 -4.344 -4.218 1.00 96.12 91 GLU A C 1
ATOM 738 O O . GLU A 1 91 ? -17.156 -4.726 -3.184 1.00 96.12 91 GLU A O 1
ATOM 743 N N . MET A 1 92 ? -15.382 -3.820 -4.200 1.00 95.31 92 MET A N 1
ATOM 744 C CA . MET A 1 92 ? -14.599 -3.684 -2.971 1.00 95.31 92 MET A CA 1
ATOM 745 C C . MET A 1 92 ? -15.219 -2.698 -1.973 1.00 95.31 92 MET A C 1
ATOM 747 O O . MET A 1 92 ? -15.042 -2.870 -0.765 1.00 95.31 92 MET A O 1
ATOM 751 N N . GLN A 1 93 ? -15.911 -1.660 -2.452 1.00 94.69 93 GLN A N 1
ATOM 752 C CA . GLN A 1 93 ? -16.668 -0.736 -1.602 1.00 94.69 93 GLN A CA 1
ATOM 753 C C . GLN A 1 93 ? -17.900 -1.423 -1.012 1.00 94.69 93 GLN A C 1
ATOM 755 O O . GLN A 1 93 ? -18.087 -1.364 0.199 1.00 94.69 93 GLN A O 1
ATOM 760 N N . ALA A 1 94 ? -18.656 -2.164 -1.824 1.00 96.50 94 ALA A N 1
ATOM 761 C CA . ALA A 1 94 ? -19.821 -2.912 -1.363 1.00 96.50 94 ALA A CA 1
ATOM 762 C C . ALA A 1 94 ? -19.462 -3.916 -0.253 1.00 96.50 94 ALA A C 1
ATOM 764 O O . ALA A 1 94 ? -20.134 -3.959 0.775 1.00 96.50 94 ALA A O 1
ATOM 76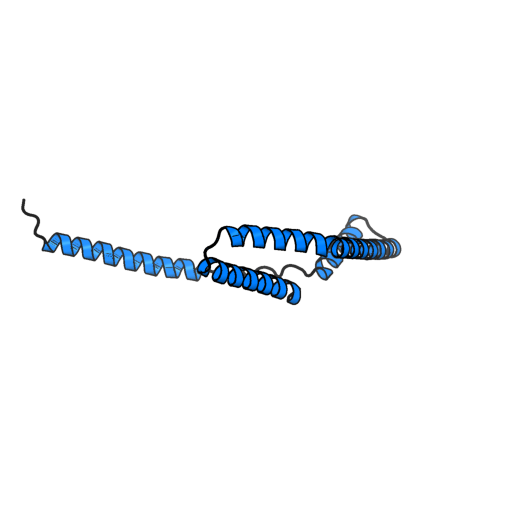5 N N . ILE A 1 95 ? -18.353 -4.652 -0.399 1.00 97.25 95 ILE A N 1
ATOM 766 C CA . ILE A 1 95 ? -17.856 -5.576 0.638 1.00 97.25 95 ILE A CA 1
ATOM 767 C C . ILE A 1 95 ? -17.530 -4.829 1.943 1.00 97.25 95 ILE A C 1
ATOM 769 O O . ILE A 1 95 ? -17.828 -5.312 3.038 1.00 97.25 95 ILE A O 1
ATOM 773 N N . GLN A 1 96 ? -16.915 -3.645 1.852 1.00 95.25 96 GLN A N 1
ATOM 774 C CA . GLN A 1 96 ? -16.609 -2.829 3.031 1.00 95.25 96 GLN A CA 1
ATOM 775 C C . GLN A 1 96 ? -17.879 -2.302 3.704 1.00 95.25 96 GLN A C 1
ATOM 777 O O . GLN A 1 96 ? -17.971 -2.332 4.930 1.00 95.25 96 GLN A O 1
ATOM 782 N N . ASP A 1 97 ? -18.858 -1.847 2.928 1.00 96.56 97 ASP A N 1
ATOM 783 C CA . ASP A 1 97 ? -20.123 -1.328 3.450 1.00 96.56 97 ASP A CA 1
ATOM 784 C C . ASP A 1 97 ? -20.966 -2.433 4.095 1.00 96.56 97 ASP A C 1
ATOM 786 O O . ASP A 1 97 ? -21.560 -2.233 5.161 1.00 96.56 97 ASP A O 1
ATOM 790 N N . GLU A 1 98 ? -20.946 -3.637 3.523 1.00 97.81 98 GLU A N 1
ATOM 791 C CA . GLU A 1 98 ? -21.557 -4.816 4.127 1.00 97.81 98 GLU A CA 1
ATOM 792 C C . GLU A 1 98 ? -20.882 -5.167 5.460 1.00 97.81 98 GLU A C 1
ATOM 794 O O . GLU A 1 98 ? -21.559 -5.355 6.475 1.00 97.81 98 GLU A O 1
ATOM 799 N N . GLN A 1 99 ? -19.545 -5.203 5.492 1.00 97.06 99 GLN A N 1
ATOM 800 C CA . GLN A 1 99 ? -18.788 -5.453 6.720 1.00 97.06 99 GLN A CA 1
ATOM 801 C C . GLN A 1 99 ? -19.152 -4.441 7.813 1.00 97.06 99 GLN A C 1
ATOM 803 O O . GLN A 1 99 ? -19.356 -4.814 8.968 1.00 97.06 99 GLN A O 1
ATOM 808 N N . VAL A 1 100 ? -19.243 -3.162 7.455 1.00 97.00 100 VAL A N 1
ATOM 809 C CA . VAL A 1 100 ? -19.596 -2.074 8.374 1.00 97.00 100 VAL A CA 1
ATOM 810 C C . VAL A 1 100 ? -21.007 -2.248 8.906 1.00 97.00 100 VAL A C 1
ATOM 812 O O . VAL A 1 100 ? -21.220 -2.111 10.108 1.00 97.00 100 VAL A O 1
ATOM 815 N N . THR A 1 101 ? -21.958 -2.570 8.032 1.00 97.69 101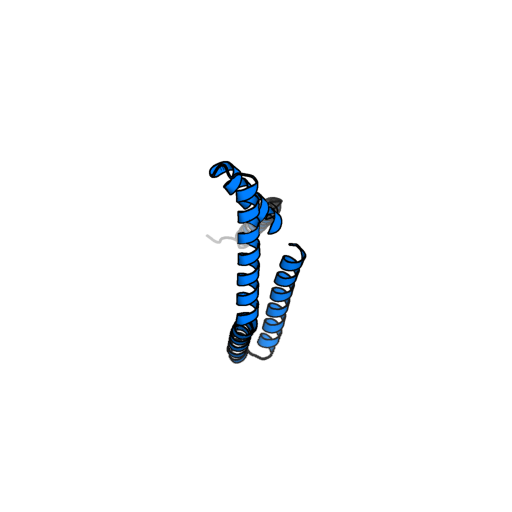 THR A N 1
ATOM 816 C CA . THR A 1 101 ? -23.349 -2.830 8.416 1.00 97.69 101 THR A CA 1
ATOM 817 C C . THR A 1 101 ? -23.425 -3.972 9.427 1.00 97.69 101 THR A C 1
ATOM 819 O O . THR A 1 101 ? -24.040 -3.825 10.484 1.00 97.69 101 THR A O 1
ATOM 822 N N . ARG A 1 102 ? -22.724 -5.080 9.154 1.00 98.00 102 ARG A N 1
ATOM 823 C CA . ARG A 1 102 ? -22.649 -6.228 10.066 1.00 98.00 102 ARG A CA 1
ATOM 824 C C . ARG A 1 102 ? -22.022 -5.846 11.405 1.00 98.00 102 ARG A C 1
ATOM 826 O O 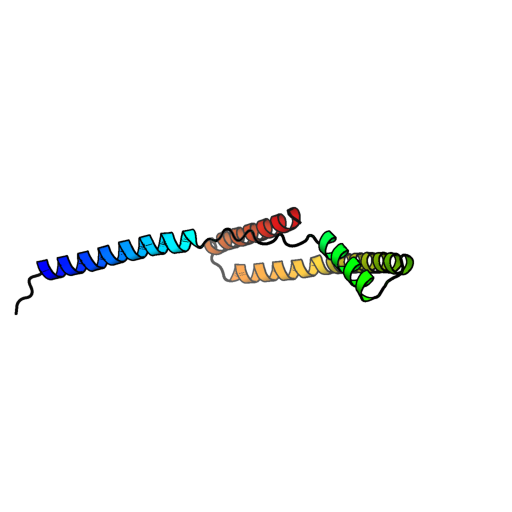. ARG A 1 102 ? -22.583 -6.187 12.438 1.00 98.00 102 ARG A O 1
ATOM 833 N N . ILE A 1 103 ? -20.914 -5.102 11.411 1.00 97.50 103 ILE A N 1
ATOM 834 C CA . ILE A 1 103 ? -20.289 -4.633 12.657 1.00 97.50 103 ILE A CA 1
ATOM 835 C C . ILE A 1 103 ? -21.255 -3.746 13.445 1.00 97.50 103 ILE A C 1
ATOM 837 O O . ILE A 1 103 ? -21.463 -3.997 14.625 1.00 97.50 103 ILE A O 1
ATOM 841 N N . ASN A 1 104 ? -21.899 -2.765 12.808 1.00 97.69 104 ASN A N 1
ATOM 842 C CA . ASN A 1 104 ? -22.834 -1.864 13.485 1.00 97.69 104 ASN A CA 1
ATOM 843 C C . ASN A 1 104 ? -24.017 -2.601 14.122 1.00 97.69 104 ASN A C 1
ATOM 845 O O . ASN A 1 104 ? -24.475 -2.183 15.183 1.00 97.69 104 ASN A O 1
ATOM 849 N N . SER A 1 105 ? -24.476 -3.708 13.526 1.00 97.50 105 SER A N 1
ATOM 850 C CA . SER A 1 105 ? -25.556 -4.528 14.094 1.00 97.50 105 SER A CA 1
ATOM 851 C C . SER A 1 105 ? -25.201 -5.185 15.437 1.00 97.50 105 SER A C 1
ATOM 853 O O . SER A 1 105 ? -26.095 -5.566 16.185 1.00 97.50 105 SER A O 1
ATOM 855 N N . LEU A 1 106 ? -23.906 -5.289 15.756 1.00 97.69 106 LEU A N 1
ATOM 856 C CA . LEU A 1 106 ? -23.392 -5.863 17.004 1.00 97.69 106 LEU A CA 1
ATOM 857 C C . LEU A 1 106 ? -23.142 -4.810 18.096 1.00 97.69 106 LEU A C 1
ATOM 859 O O . LEU A 1 106 ? -22.810 -5.174 19.221 1.00 97.69 106 LEU A O 1
ATOM 863 N N . LEU A 1 107 ? -23.228 -3.520 17.763 1.00 97.56 107 LEU A N 1
ATOM 864 C CA . LEU A 1 107 ? -22.791 -2.419 18.623 1.00 97.56 107 LEU A CA 1
ATOM 865 C C . LEU A 1 107 ? -23.977 -1.654 19.217 1.00 97.56 107 LEU A C 1
ATOM 867 O O . LEU A 1 107 ? -24.996 -1.452 18.556 1.00 97.56 107 LEU A O 1
ATOM 871 N N . SER A 1 108 ? -23.813 -1.155 20.445 1.00 97.56 108 SER A N 1
ATOM 872 C CA . SER A 1 108 ? -24.734 -0.174 21.030 1.00 97.56 108 SER A CA 1
ATOM 873 C C . SER A 1 108 ? -24.641 1.180 20.314 1.00 97.56 108 SER A C 1
ATOM 875 O O . SER A 1 108 ? -23.664 1.467 19.622 1.00 97.56 108 SER A O 1
ATOM 877 N N . ALA A 1 109 ? -25.629 2.057 20.512 1.00 95.44 109 ALA A N 1
ATOM 878 C CA . ALA A 1 109 ? -25.646 3.382 19.884 1.00 95.44 109 ALA A CA 1
ATOM 879 C C . ALA A 1 109 ? -24.390 4.222 20.204 1.00 95.44 109 ALA A C 1
ATOM 881 O O . ALA A 1 109 ? -23.851 4.890 19.324 1.00 95.44 109 ALA A O 1
ATOM 882 N N . GLU A 1 110 ? -23.886 4.155 21.439 1.00 96.00 110 GLU A N 1
ATOM 883 C CA . GLU A 1 110 ? -22.651 4.842 21.841 1.00 96.00 110 GLU A CA 1
ATOM 884 C C . GLU A 1 110 ? -21.418 4.240 21.144 1.00 96.00 110 GLU A C 1
ATOM 886 O O . GLU A 1 110 ? -20.585 4.957 20.589 1.00 96.00 110 GLU A O 1
ATOM 891 N N . GLN A 1 111 ? -21.339 2.908 21.069 1.00 96.81 111 GLN A N 1
ATOM 892 C CA . GLN A 1 111 ? -20.243 2.208 20.395 1.00 96.81 111 GLN A CA 1
ATOM 893 C C . GLN A 1 111 ? -20.225 2.454 18.879 1.00 96.81 111 GLN A C 1
ATOM 895 O O . GLN A 1 111 ? -19.151 2.536 18.284 1.00 96.81 111 GLN A O 1
ATOM 900 N N . GLN A 1 112 ? -21.390 2.607 18.244 1.00 96.62 112 GLN A N 1
ATOM 901 C CA . GLN A 1 112 ? -21.491 2.956 16.823 1.00 96.62 112 GLN A CA 1
ATOM 902 C C . GLN A 1 112 ? -20.879 4.333 16.529 1.00 96.62 112 GLN A C 1
ATOM 904 O O . GLN A 1 112 ? -20.190 4.495 15.518 1.00 96.62 112 GLN A O 1
ATOM 909 N N . GLN A 1 113 ? -21.074 5.314 17.418 1.00 95.56 113 GLN A N 1
ATOM 910 C CA . GLN A 1 113 ? -20.475 6.643 17.267 1.00 95.56 113 GLN A CA 1
ATOM 911 C C . GLN A 1 113 ? -18.945 6.580 17.337 1.00 95.56 113 GLN A C 1
ATOM 913 O O . GLN A 1 113 ? -18.266 7.174 16.494 1.00 95.56 113 GLN A O 1
ATOM 918 N N . GLU A 1 114 ? -18.391 5.818 18.282 1.00 97.00 114 GLU A N 1
ATOM 919 C CA . GLU A 1 114 ? -16.939 5.638 18.376 1.00 97.00 114 GLU A CA 1
ATOM 920 C C . GLU A 1 114 ? -16.365 4.830 17.209 1.00 97.00 114 GLU A C 1
ATOM 922 O O . GLU A 1 114 ? -15.315 5.171 16.656 1.00 97.00 114 GLU A O 1
ATOM 927 N N . TYR A 1 115 ? -17.083 3.809 16.740 1.00 96.44 115 TYR A N 1
ATOM 928 C CA . TYR A 1 115 ? -16.682 3.059 15.555 1.00 96.44 115 TYR A CA 1
ATOM 929 C C . TYR A 1 115 ? -16.638 3.943 14.296 1.00 96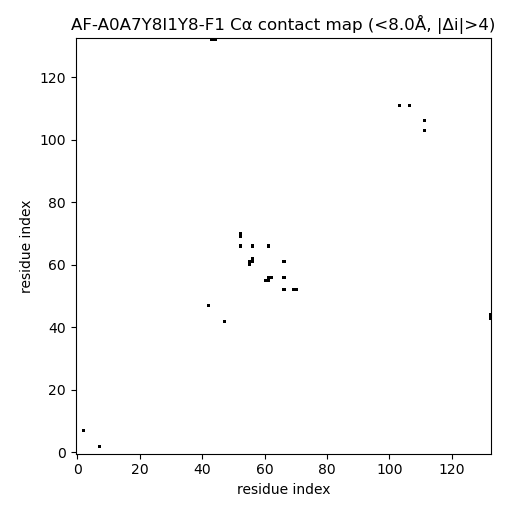.44 115 TYR A C 1
ATOM 931 O O . TYR A 1 115 ? -15.697 3.846 13.499 1.00 96.44 115 TYR A O 1
ATOM 939 N N . ALA A 1 116 ? -17.597 4.858 14.134 1.00 95.62 116 ALA A N 1
ATOM 940 C CA . ALA A 1 116 ? -17.599 5.820 13.034 1.00 95.62 116 ALA A CA 1
ATOM 941 C C . ALA A 1 116 ? -16.377 6.758 13.078 1.00 95.62 116 ALA A C 1
ATOM 943 O O . ALA A 1 116 ? -15.732 6.972 12.044 1.00 95.62 116 ALA A O 1
ATOM 944 N N . LYS A 1 117 ? -16.005 7.265 14.263 1.00 95.81 117 LYS A N 1
ATOM 945 C CA . LYS A 1 117 ? -14.785 8.074 14.447 1.00 95.81 117 LYS A CA 1
ATOM 946 C C . LYS A 1 117 ? -13.531 7.277 14.089 1.00 95.81 117 LYS A C 1
ATOM 948 O O . LYS A 1 117 ? -12.730 7.735 13.271 1.00 95.81 117 LYS A O 1
ATOM 953 N N . LEU A 1 118 ? -13.413 6.044 14.590 1.00 95.19 118 LEU A N 1
ATOM 954 C CA . LEU A 1 118 ? -12.282 5.158 14.299 1.00 95.19 118 LEU A CA 1
ATOM 955 C C . LEU A 1 118 ? -12.109 4.916 12.791 1.00 95.19 118 LEU A C 1
ATOM 957 O O . LEU A 1 118 ? -10.982 4.887 12.283 1.00 95.19 118 LEU A O 1
ATOM 961 N N . ARG A 1 119 ? -13.213 4.732 12.055 1.00 94.44 119 ARG A N 1
ATOM 962 C CA . ARG A 1 119 ? -13.178 4.588 10.592 1.00 94.44 119 ARG A CA 1
ATOM 963 C C . ARG A 1 119 ? -12.679 5.858 9.911 1.00 94.44 119 ARG A C 1
ATOM 965 O O . ARG A 1 119 ? -11.758 5.774 9.101 1.00 94.44 119 ARG A O 1
ATOM 972 N N . LYS A 1 120 ? -13.215 7.020 10.288 1.00 94.62 120 LYS A N 1
ATOM 973 C CA . LYS A 1 120 ? -12.805 8.312 9.724 1.00 94.62 120 LYS A CA 1
ATOM 974 C C . LYS A 1 120 ? -11.309 8.577 9.927 1.00 94.62 120 LYS A C 1
ATOM 976 O O . LYS A 1 120 ? -10.613 8.907 8.972 1.00 94.62 120 LYS A O 1
ATOM 981 N N . GLU A 1 121 ? -10.778 8.320 11.121 1.00 93.62 121 GLU A N 1
ATOM 982 C CA . GLU A 1 121 ? -9.340 8.453 11.402 1.00 93.62 121 GLU A CA 1
ATOM 983 C C . GLU A 1 121 ? -8.472 7.499 10.569 1.00 93.62 121 GLU A C 1
ATOM 985 O O . GLU A 1 121 ? -7.338 7.814 10.193 1.00 93.62 121 GLU A O 1
ATOM 990 N N . ARG A 1 122 ? -8.955 6.279 10.307 1.00 90.12 122 ARG A N 1
ATOM 991 C CA . ARG A 1 122 ? -8.252 5.324 9.436 1.00 90.12 122 ARG A CA 1
ATOM 992 C C . ARG A 1 122 ? -8.229 5.821 7.994 1.00 90.12 122 ARG A C 1
ATOM 994 O O . ARG A 1 122 ? -7.176 5.735 7.360 1.00 90.12 122 ARG A O 1
ATOM 1001 N N . ASP A 1 123 ? -9.332 6.373 7.506 1.00 90.38 123 ASP A N 1
ATOM 1002 C CA . ASP A 1 123 ? -9.425 6.922 6.153 1.00 90.38 123 ASP A CA 1
ATOM 1003 C C . ASP A 1 123 ? -8.560 8.173 5.985 1.00 90.38 123 ASP A C 1
ATOM 1005 O O . ASP A 1 123 ? -7.834 8.296 4.999 1.00 90.38 123 ASP A O 1
ATOM 1009 N N . GLU A 1 124 ? -8.536 9.064 6.974 1.00 91.31 124 GLU A N 1
ATOM 1010 C CA . GLU A 1 124 ? -7.653 10.234 6.983 1.00 91.31 124 GLU A CA 1
ATOM 1011 C C . GLU A 1 124 ? -6.174 9.832 7.002 1.00 91.31 124 GLU A C 1
ATOM 1013 O O . GLU A 1 124 ? -5.374 10.376 6.234 1.00 91.31 124 GLU A O 1
ATOM 1018 N N . ARG A 1 125 ? -5.802 8.819 7.799 1.00 87.06 125 ARG A N 1
ATOM 1019 C CA . ARG A 1 125 ? -4.440 8.258 7.793 1.00 87.06 125 ARG A CA 1
ATOM 1020 C C . ARG A 1 125 ? -4.065 7.642 6.447 1.00 87.06 125 ARG A C 1
ATOM 1022 O O . ARG A 1 125 ? -2.910 7.759 6.041 1.00 87.06 125 ARG A O 1
ATOM 1029 N N . ARG A 1 126 ? -5.005 6.990 5.753 1.00 84.19 126 ARG A N 1
ATOM 1030 C CA . ARG A 1 126 ? -4.788 6.458 4.395 1.00 84.19 126 ARG A CA 1
ATOM 1031 C C . ARG A 1 126 ? -4.592 7.592 3.389 1.00 84.19 126 ARG A C 1
ATOM 1033 O O . ARG A 1 126 ? -3.563 7.626 2.727 1.00 84.19 126 ARG A O 1
ATOM 1040 N N . ARG A 1 127 ? -5.491 8.582 3.373 1.00 84.50 127 ARG A N 1
ATOM 1041 C CA . ARG A 1 127 ? -5.398 9.762 2.493 1.00 84.50 127 ARG A CA 1
ATOM 1042 C C . ARG A 1 127 ? -4.123 10.569 2.717 1.00 84.50 127 ARG A C 1
ATOM 1044 O O . ARG A 1 127 ? -3.559 11.091 1.765 1.00 84.50 127 ARG A O 1
ATOM 1051 N N . LYS A 1 128 ? -3.655 10.689 3.963 1.00 82.75 128 LYS A N 1
ATOM 1052 C CA . LYS A 1 128 ? -2.377 11.346 4.268 1.00 82.75 128 LYS A CA 1
ATOM 1053 C C . LYS A 1 128 ? -1.202 10.584 3.646 1.00 82.75 128 LYS A C 1
ATOM 1055 O O . LYS A 1 128 ? -0.407 11.189 2.947 1.00 82.75 128 LYS A O 1
ATOM 1060 N N . LYS A 1 129 ? -1.158 9.255 3.797 1.00 75.56 129 LYS A N 1
ATOM 1061 C CA . LYS A 1 129 ? -0.129 8.414 3.158 1.00 75.56 129 LYS A CA 1
ATOM 1062 C C . LYS A 1 129 ? -0.155 8.469 1.631 1.00 75.56 129 LYS A C 1
ATOM 1064 O O . LYS A 1 129 ? 0.901 8.334 1.029 1.00 75.56 129 LYS A O 1
ATOM 1069 N N . ASP A 1 130 ? -1.330 8.623 1.028 1.00 73.19 130 ASP A N 1
ATOM 1070 C CA . ASP A 1 130 ? -1.458 8.746 -0.427 1.00 73.19 130 ASP A CA 1
ATOM 1071 C C . ASP A 1 130 ? -1.058 10.141 -0.934 1.00 73.19 130 ASP A C 1
ATOM 1073 O O . ASP A 1 130 ? -0.559 10.245 -2.045 1.00 73.19 130 ASP A O 1
ATOM 1077 N N . ARG A 1 131 ? -1.241 11.202 -0.132 1.00 69.06 131 ARG A N 1
ATOM 1078 C CA . ARG A 1 131 ? -0.791 12.571 -0.462 1.00 69.06 131 ARG A CA 1
ATOM 1079 C C . ARG A 1 131 ? 0.709 12.788 -0.276 1.00 69.06 131 ARG A C 1
ATOM 1081 O O . ARG A 1 131 ? 1.279 13.619 -0.967 1.00 69.06 131 ARG A O 1
ATOM 1088 N N . ASP A 1 132 ? 1.316 12.073 0.666 1.00 60.62 132 ASP A N 1
ATOM 1089 C CA . ASP A 1 132 ? 2.744 12.189 0.986 1.00 60.62 132 ASP A CA 1
ATOM 1090 C C . ASP A 1 132 ? 3.633 11.290 0.085 1.00 60.62 132 ASP A C 1
ATOM 1092 O O . ASP A 1 132 ? 4.846 11.210 0.300 1.00 60.62 132 ASP A O 1
ATOM 1096 N N . LYS A 1 133 ? 3.036 10.579 -0.883 1.00 53.75 133 LYS A N 1
ATOM 1097 C CA . LYS A 1 133 ? 3.704 9.721 -1.876 1.00 53.75 133 LYS A CA 1
ATOM 1098 C C . LYS A 1 133 ? 3.892 10.441 -3.202 1.00 53.75 133 LYS A C 1
ATOM 1100 O O . LYS A 1 133 ? 4.965 10.205 -3.800 1.00 53.75 133 LYS A O 1
#

Secondary structure (DSSP, 8-state):
----HHHHHHHHHHHHHHHHHHHHHHHHHHHTTS----PPPPPPHHHHHHHHHHHHHHHHT--HHHHHHHHHHHHHHHHHHHHHHHHHHHHHHHHHHHHHHHHHHTS-HHHHHHHHHHHHHHHHHHHHHHH--

Radius of gyration: 29.31 Å; Cα contacts (8 Å, |Δi|>4): 15; chains: 1; bounding box: 48×24×97 Å

pLDDT: mean 82.92, std 15.67, range [43.97, 98.0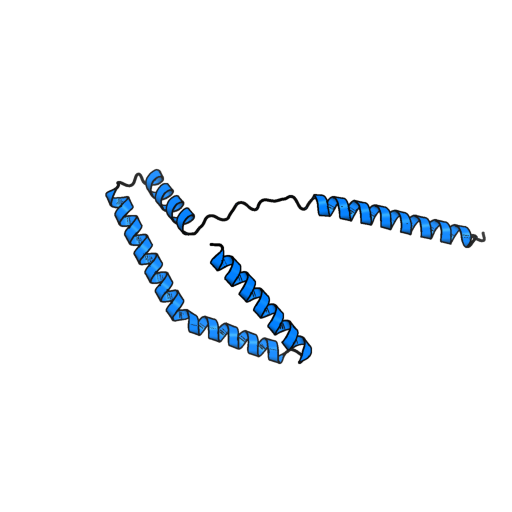]